Protein AF-A0A660UJI2-F1 (afdb_monomer_lite)

Structure (mmCIF, N/CA/C/O backbone):
data_AF-A0A660UJI2-F1
#
_entry.id   AF-A0A660UJI2-F1
#
loop_
_atom_site.group_PDB
_atom_site.id
_atom_site.type_symbol
_atom_site.label_atom_id
_atom_site.label_alt_id
_atom_site.label_comp_id
_atom_site.label_asym_id
_atom_site.label_entity_id
_atom_site.label_seq_id
_atom_site.pdbx_PDB_ins_code
_atom_site.Cartn_x
_atom_site.Cartn_y
_atom_site.Cartn_z
_atom_site.occupancy
_atom_site.B_iso_or_equiv
_atom_site.auth_seq_id
_atom_site.auth_comp_id
_atom_site.auth_asym_id
_atom_site.auth_atom_id
_atom_site.pdbx_PDB_model_num
ATOM 1 N N . MET A 1 1 ? -35.816 56.445 44.804 1.00 51.53 1 MET A N 1
ATOM 2 C CA . MET A 1 1 ? -34.377 56.312 44.461 1.00 51.53 1 MET A CA 1
ATOM 3 C C . MET A 1 1 ? -33.981 54.872 44.057 1.00 51.53 1 MET A C 1
ATOM 5 O O . MET A 1 1 ? -33.027 54.339 44.598 1.00 51.53 1 MET A O 1
ATOM 9 N N . ARG A 1 2 ? -34.670 54.213 43.103 1.00 53.25 2 ARG A N 1
ATOM 10 C CA . ARG A 1 2 ? -34.374 52.806 42.711 1.00 53.25 2 ARG A CA 1
ATOM 11 C C . ARG A 1 2 ? -33.824 52.617 41.282 1.00 53.25 2 ARG A C 1
ATOM 13 O O . ARG A 1 2 ? -33.343 51.540 40.964 1.00 53.25 2 ARG A O 1
ATOM 20 N N . GLY A 1 3 ? -33.821 53.658 40.443 1.00 48.16 3 GLY A N 1
ATOM 21 C CA . GLY A 1 3 ? -33.392 53.558 39.035 1.00 48.16 3 GLY A CA 1
ATOM 22 C C . GLY A 1 3 ? -31.880 53.646 38.780 1.00 48.16 3 GLY A C 1
ATOM 23 O O . GLY A 1 3 ? -31.415 53.184 37.746 1.00 48.16 3 GLY A O 1
ATOM 24 N N . LYS A 1 4 ? -31.089 54.203 39.710 1.00 50.59 4 LYS A N 1
ATOM 25 C CA . LYS A 1 4 ? -29.640 54.411 39.503 1.00 50.59 4 LYS A CA 1
ATOM 26 C C . LYS A 1 4 ? -28.795 53.154 39.757 1.00 50.59 4 LYS A C 1
ATOM 28 O O . LYS A 1 4 ? -27.754 52.991 39.133 1.00 50.59 4 LYS A O 1
ATOM 33 N N . ALA A 1 5 ? -29.257 52.249 40.622 1.00 55.50 5 ALA A N 1
ATOM 34 C CA . ALA A 1 5 ? -28.531 51.019 40.947 1.00 55.50 5 ALA A CA 1
ATOM 35 C C . ALA A 1 5 ? -28.602 49.972 39.818 1.00 55.50 5 ALA A C 1
ATOM 37 O O . ALA A 1 5 ? -27.611 49.305 39.542 1.00 55.50 5 ALA A O 1
ATOM 38 N N . LEU A 1 6 ? -29.737 49.870 39.113 1.00 54.97 6 LEU A N 1
ATOM 39 C CA . LEU A 1 6 ? -29.912 48.906 38.018 1.00 54.97 6 LEU A CA 1
ATOM 40 C C . LEU A 1 6 ? -29.040 49.226 36.794 1.00 54.97 6 LEU A C 1
ATOM 42 O O . LEU A 1 6 ? -28.469 48.317 36.198 1.00 54.97 6 LEU A O 1
ATOM 46 N N . PHE A 1 7 ? -28.879 50.510 36.454 1.00 55.75 7 PHE A N 1
ATOM 47 C CA . PHE A 1 7 ? -28.013 50.932 35.347 1.00 55.75 7 PHE A CA 1
ATOM 48 C C . PHE A 1 7 ? -26.529 50.637 35.606 1.00 55.75 7 PHE A C 1
ATOM 50 O O . PHE A 1 7 ? -25.817 50.264 34.677 1.00 55.75 7 PHE A O 1
ATOM 57 N N . GLY A 1 8 ? -26.073 50.752 36.858 1.00 56.09 8 GLY A N 1
ATOM 58 C CA . GLY A 1 8 ? -24.689 50.444 37.232 1.00 56.09 8 GLY A CA 1
ATOM 59 C C . GLY A 1 8 ? -24.350 48.953 37.148 1.00 56.09 8 GLY A C 1
ATOM 60 O O . GLY A 1 8 ? -23.251 48.596 36.741 1.00 56.09 8 GLY A O 1
ATOM 61 N N . VAL A 1 9 ? -25.297 48.069 37.474 1.00 60.91 9 VAL A N 1
ATOM 62 C CA . VAL A 1 9 ? -25.087 46.612 37.377 1.00 60.91 9 VAL A CA 1
ATOM 63 C C . VAL A 1 9 ? -25.132 46.144 35.919 1.00 60.91 9 VAL A C 1
ATOM 65 O O . VAL A 1 9 ? -24.329 45.302 35.516 1.00 60.91 9 VAL A O 1
ATOM 68 N N . LEU A 1 10 ? -26.021 46.723 35.104 1.00 59.84 10 LEU A N 1
ATOM 69 C CA . LEU A 1 10 ? -26.128 46.377 33.685 1.00 59.84 10 LEU A CA 1
ATOM 70 C C . LEU A 1 10 ? -24.883 46.805 32.889 1.00 59.84 10 LEU A C 1
ATOM 72 O O . LEU A 1 10 ? -24.423 46.059 32.025 1.00 59.84 10 LEU A O 1
ATOM 76 N N . SER A 1 11 ? -24.311 47.975 33.198 1.00 61.34 11 SER A N 1
ATOM 77 C CA . SER A 1 11 ? -23.072 48.434 32.560 1.00 61.34 11 SER A CA 1
ATOM 78 C C . SER A 1 11 ? -21.870 47.575 32.965 1.00 61.34 11 SER A C 1
ATOM 80 O O . SER A 1 11 ? -21.054 47.236 32.109 1.00 61.34 11 SER A O 1
ATOM 82 N N . LEU A 1 12 ? -21.799 47.137 34.227 1.00 65.62 12 LEU A N 1
ATOM 83 C CA . LEU A 1 12 ? -20.732 46.255 34.708 1.00 65.62 12 LEU A CA 1
ATOM 84 C C . LEU A 1 12 ? -20.758 44.883 34.011 1.00 65.62 12 LEU A C 1
ATOM 86 O O . LEU A 1 12 ? -19.712 44.366 33.622 1.00 65.62 12 LEU A O 1
ATOM 90 N N . LEU A 1 13 ? -21.951 44.315 33.803 1.00 66.00 13 LEU A N 1
ATOM 91 C CA . LEU A 1 13 ? -22.127 43.041 33.095 1.00 66.00 13 LEU A CA 1
ATOM 92 C C . LEU A 1 13 ? -21.765 43.142 31.606 1.00 66.00 13 LEU A C 1
ATOM 94 O O . LEU A 1 13 ? -21.147 42.227 31.059 1.00 66.00 13 LEU A O 1
ATOM 98 N N . LEU A 1 14 ? -22.088 44.264 30.957 1.00 64.69 14 LEU A N 1
ATOM 99 C CA . LEU A 1 14 ? -21.700 44.530 29.567 1.00 64.69 14 LEU A CA 1
ATOM 100 C C . LEU A 1 14 ? -20.178 44.639 29.409 1.00 64.69 14 LEU A C 1
ATOM 102 O O . LEU A 1 14 ? -19.608 44.035 28.499 1.00 64.69 14 LEU A O 1
ATOM 106 N N . VAL A 1 15 ? -19.510 45.345 30.324 1.00 66.56 15 VAL A N 1
ATOM 107 C CA . VAL A 1 15 ? -18.044 45.473 30.326 1.00 66.56 15 VAL A CA 1
ATOM 108 C C . VAL A 1 15 ? -17.371 44.124 30.600 1.00 66.56 15 VAL A C 1
ATOM 110 O O . VAL A 1 15 ? -16.416 43.766 29.910 1.00 66.56 15 VAL A O 1
ATOM 113 N N . ALA A 1 16 ? -17.898 43.328 31.536 1.00 63.53 16 ALA A N 1
ATOM 114 C CA . ALA A 1 16 ? -17.393 41.982 31.805 1.00 63.53 16 ALA A CA 1
ATOM 115 C C . ALA A 1 16 ? -17.553 41.044 30.591 1.00 63.53 16 ALA A C 1
ATOM 117 O O . ALA A 1 16 ? -16.636 40.286 30.264 1.00 63.53 16 ALA A O 1
ATOM 118 N N . SER A 1 17 ? -18.677 41.123 29.872 1.00 63.53 17 SER A N 1
ATOM 119 C CA . SER A 1 17 ? -18.909 40.342 28.649 1.00 63.53 17 SER A CA 1
ATOM 120 C C . SER A 1 17 ? -17.933 40.716 27.524 1.00 63.53 17 SER A C 1
ATOM 122 O O . SER A 1 17 ? -17.335 39.834 26.903 1.00 63.53 17 SER A O 1
ATOM 124 N N . LEU A 1 18 ? -17.687 42.016 27.325 1.00 62.62 18 LEU A N 1
ATOM 125 C CA . LEU A 1 18 ? -16.708 42.526 26.358 1.00 62.62 18 LEU A CA 1
ATOM 126 C C . LEU A 1 18 ? -15.274 42.089 26.692 1.00 62.62 18 LEU A C 1
ATOM 128 O O . LEU A 1 18 ? -14.550 41.638 25.804 1.00 62.62 18 LEU A O 1
ATOM 132 N N . LEU A 1 19 ? -14.881 42.141 27.968 1.00 60.88 19 LEU A N 1
ATOM 133 C CA . LEU A 1 19 ? -13.577 41.646 28.425 1.00 60.88 19 LEU A CA 1
ATOM 134 C C . LEU A 1 19 ? -13.423 40.140 28.184 1.00 60.88 19 LEU A C 1
ATOM 136 O O . LEU A 1 19 ? -12.382 39.698 27.703 1.00 60.88 19 LEU A O 1
ATOM 140 N N . THR A 1 20 ? -14.471 39.353 28.433 1.00 59.97 20 THR A N 1
ATOM 141 C CA . THR A 1 20 ? -14.452 37.898 28.205 1.00 59.97 20 THR A CA 1
ATOM 142 C C . THR A 1 20 ? -14.320 37.563 26.713 1.00 59.97 20 THR A C 1
ATOM 144 O O . THR A 1 20 ? -13.582 36.650 26.335 1.00 59.97 20 THR A O 1
ATOM 147 N N . LEU A 1 21 ? -14.982 38.333 25.842 1.00 59.09 21 LEU A N 1
ATOM 148 C CA . LEU A 1 21 ? -14.844 38.220 24.387 1.00 59.09 21 LEU A CA 1
ATOM 149 C C . LEU A 1 21 ? -13.438 38.607 23.905 1.00 59.09 21 LEU A C 1
ATOM 151 O O . LEU A 1 21 ? -12.870 37.889 23.081 1.00 59.09 21 LEU A O 1
ATOM 155 N N . MET A 1 22 ? -12.844 39.679 24.440 1.00 58.88 22 MET A N 1
ATOM 156 C CA . MET A 1 22 ? -11.480 40.086 24.075 1.00 58.88 22 MET A CA 1
ATOM 157 C C . MET A 1 22 ? -10.417 39.098 24.564 1.00 58.88 22 MET A C 1
ATOM 159 O O . MET A 1 22 ? -9.488 38.798 23.815 1.00 58.88 22 MET A O 1
ATOM 163 N N . VAL A 1 23 ? -10.565 38.531 25.766 1.00 58.94 23 VAL A N 1
ATOM 164 C CA . VAL A 1 23 ? -9.655 37.490 26.274 1.00 58.94 23 VAL A CA 1
ATOM 165 C C . VAL A 1 23 ? -9.761 36.223 25.421 1.00 58.94 23 VAL A C 1
ATOM 167 O O . VAL A 1 23 ? -8.739 35.682 25.006 1.00 58.94 23 VAL A O 1
ATOM 170 N N . ASN A 1 24 ? -10.971 35.789 25.052 1.00 57.34 24 ASN A N 1
ATOM 171 C CA . ASN A 1 24 ? -11.144 34.652 24.142 1.00 57.34 24 ASN A CA 1
ATOM 172 C C . ASN A 1 24 ? -10.583 34.915 22.734 1.00 57.34 24 ASN A C 1
ATOM 174 O O . ASN A 1 24 ? -10.048 33.993 22.113 1.00 57.34 24 ASN A O 1
ATOM 178 N N . ALA A 1 25 ? -10.670 36.148 22.227 1.00 57.78 25 ALA A N 1
ATOM 179 C CA . ALA A 1 25 ? -10.063 36.530 20.953 1.00 57.78 25 ALA A CA 1
ATOM 180 C C . ALA A 1 25 ? -8.526 36.509 21.026 1.00 57.78 25 ALA A C 1
ATOM 182 O O . ALA A 1 25 ? -7.886 35.896 20.171 1.00 57.78 25 ALA A O 1
ATOM 183 N N . GLN A 1 26 ? -7.932 37.071 22.084 1.00 55.19 26 GLN A N 1
ATOM 184 C CA . GLN A 1 26 ? -6.478 37.072 22.278 1.00 55.19 26 GLN A CA 1
ATOM 185 C C . GLN A 1 26 ? -5.908 35.670 22.532 1.00 55.19 26 GLN A C 1
ATOM 187 O O . GLN A 1 26 ? -4.832 35.345 22.031 1.00 55.19 26 GLN A O 1
ATOM 192 N N . VAL A 1 27 ? -6.624 34.803 23.257 1.00 53.22 27 VAL A N 1
ATOM 193 C CA . VAL A 1 27 ? -6.220 33.399 23.455 1.00 53.22 27 VAL A CA 1
ATOM 194 C C . VAL A 1 27 ? -6.322 32.612 22.142 1.00 53.22 27 VAL A C 1
ATOM 196 O O . VAL A 1 27 ? -5.422 31.835 21.826 1.00 53.22 27 VAL A O 1
ATOM 199 N N . ARG A 1 28 ? -7.351 32.851 21.316 1.00 51.38 28 ARG A N 1
ATOM 200 C CA . ARG A 1 28 ? -7.453 32.242 19.974 1.00 51.38 28 ARG A CA 1
ATOM 201 C C . ARG A 1 28 ? -6.373 32.721 19.004 1.00 51.38 28 ARG A C 1
ATOM 203 O O . ARG A 1 28 ? -5.967 31.944 18.142 1.00 51.38 28 ARG A O 1
ATOM 210 N N . GLU A 1 29 ? -5.899 33.958 19.126 1.00 49.25 29 GLU A N 1
ATOM 211 C CA . GLU A 1 29 ? -4.765 34.447 18.332 1.00 49.25 29 GLU A CA 1
ATOM 212 C C . GLU A 1 29 ? -3.423 33.888 18.816 1.00 49.25 29 GLU A C 1
ATOM 214 O O . GLU A 1 29 ? -2.591 33.512 17.990 1.00 49.25 29 GLU A O 1
ATOM 219 N N . ARG A 1 30 ? -3.227 33.753 20.135 1.00 51.84 30 ARG A N 1
ATOM 220 C CA . ARG A 1 30 ? -1.987 33.215 20.725 1.00 51.84 30 ARG A CA 1
ATOM 221 C C . ARG A 1 30 ? -1.838 31.697 20.603 1.00 51.84 30 ARG A C 1
ATOM 223 O O . ARG A 1 30 ? -0.719 31.202 20.662 1.00 51.84 30 ARG A O 1
ATOM 230 N N . VAL A 1 31 ? -2.929 30.960 20.386 1.00 51.31 31 VAL A N 1
ATOM 231 C CA . VAL A 1 31 ? -2.923 29.499 20.175 1.00 51.31 31 VAL A CA 1
ATOM 232 C C . VAL A 1 31 ? -3.208 29.162 18.706 1.00 51.31 31 VAL A C 1
ATOM 234 O O . VAL A 1 31 ? -3.906 28.204 18.377 1.00 51.31 31 VAL A O 1
ATOM 237 N N . ARG A 1 32 ? -2.663 29.941 17.766 1.00 49.50 32 ARG A N 1
ATOM 238 C CA . ARG A 1 32 ? -2.443 29.410 16.417 1.00 49.50 32 ARG A CA 1
ATOM 239 C C . ARG A 1 32 ? -1.183 28.547 16.478 1.00 49.50 32 ARG A C 1
ATOM 241 O O . ARG A 1 32 ? -0.119 29.091 16.769 1.00 49.50 32 ARG A O 1
ATOM 248 N N . PRO A 1 33 ? -1.263 27.222 16.241 1.00 53.09 33 PRO A N 1
ATOM 249 C CA . PRO A 1 33 ? -0.056 26.414 16.155 1.00 53.09 33 PRO A CA 1
ATOM 250 C C . PRO A 1 33 ? 0.854 27.026 15.081 1.00 53.09 33 PRO A C 1
ATOM 252 O O . PRO A 1 33 ? 0.338 27.441 14.034 1.00 53.09 33 PRO A O 1
ATOM 255 N N . PRO A 1 34 ? 2.171 27.126 15.329 1.00 52.41 34 PRO A N 1
ATOM 256 C CA . PRO A 1 34 ? 3.089 27.766 14.401 1.00 52.41 34 PRO A CA 1
ATOM 257 C C . PRO A 1 34 ? 2.953 27.110 13.025 1.00 52.41 34 PRO A C 1
ATOM 259 O O . PRO A 1 34 ? 3.125 25.898 12.873 1.00 52.41 34 PRO A O 1
ATOM 262 N N . GLN A 1 35 ? 2.592 27.910 12.020 1.00 51.00 35 GLN A N 1
ATOM 263 C CA . GLN A 1 35 ? 2.684 27.472 10.635 1.00 51.00 35 GLN A CA 1
ATOM 264 C C . GLN A 1 35 ? 4.177 27.341 10.312 1.00 51.00 35 GLN A C 1
ATOM 266 O O . GLN A 1 35 ? 4.919 28.298 10.539 1.00 51.00 35 GLN A O 1
ATOM 271 N N . PRO A 1 36 ? 4.651 26.175 9.838 1.00 49.66 36 PRO A N 1
ATOM 272 C CA . PRO A 1 36 ? 6.050 26.030 9.472 1.00 49.66 36 PRO A CA 1
ATOM 273 C C . PRO A 1 36 ? 6.398 27.022 8.349 1.00 49.66 36 PRO A C 1
ATOM 275 O O . PRO A 1 36 ? 5.546 27.286 7.491 1.00 49.66 36 PRO A O 1
ATOM 278 N N . PRO A 1 37 ? 7.622 27.576 8.348 1.00 48.47 37 PRO A N 1
ATOM 279 C CA . PRO A 1 37 ? 8.033 28.587 7.385 1.00 48.47 37 PRO A CA 1
ATOM 280 C C . PRO A 1 37 ? 7.874 28.084 5.938 1.00 48.47 37 PRO A C 1
ATOM 282 O O . PRO A 1 37 ? 8.117 26.900 5.659 1.00 48.47 37 PRO A O 1
ATOM 285 N N . PRO A 1 38 ? 7.464 28.957 4.998 1.00 43.03 38 PRO A N 1
ATOM 286 C CA . PRO A 1 38 ? 7.299 28.588 3.598 1.00 43.03 38 PRO A CA 1
ATOM 287 C C . PRO A 1 38 ? 8.645 28.113 3.034 1.00 43.03 38 PRO A C 1
ATOM 289 O O . PRO A 1 38 ? 9.597 28.877 2.952 1.00 43.03 38 PRO A O 1
ATOM 292 N N . GLY A 1 39 ? 8.731 26.826 2.687 1.00 52.41 39 GLY A N 1
ATOM 293 C CA . GLY A 1 39 ? 9.948 26.195 2.156 1.00 52.41 39 GLY A CA 1
ATOM 294 C C . GLY A 1 39 ? 10.447 24.992 2.962 1.00 52.41 39 GLY A C 1
ATOM 295 O O . GLY A 1 39 ? 10.986 24.063 2.369 1.00 52.41 39 GLY A O 1
ATOM 296 N N . GLN A 1 40 ? 10.162 24.909 4.267 1.00 50.81 40 GLN A N 1
ATOM 297 C CA . GLN A 1 40 ? 10.357 23.686 5.065 1.00 50.81 40 GLN A CA 1
ATOM 298 C C . GLN A 1 40 ? 9.065 22.868 5.077 1.00 50.81 40 GLN A C 1
ATOM 300 O O . GLN A 1 40 ? 8.377 22.684 6.082 1.00 50.81 40 GLN A O 1
ATOM 305 N N . GLY A 1 41 ? 8.680 22.401 3.894 1.00 53.56 41 GLY A N 1
ATOM 306 C CA . GLY A 1 41 ? 7.570 21.476 3.781 1.00 53.56 41 GLY A CA 1
ATOM 307 C C . GLY A 1 41 ? 7.987 20.121 4.332 1.00 53.56 41 GLY A C 1
ATOM 308 O O . GLY A 1 41 ? 8.759 19.431 3.677 1.00 53.56 41 GLY A O 1
ATOM 309 N N . VAL A 1 42 ? 7.423 19.706 5.471 1.00 55.41 42 VAL A N 1
ATOM 310 C CA . VAL A 1 42 ? 7.415 18.296 5.906 1.00 55.41 42 VAL A CA 1
ATOM 311 C C . VAL A 1 42 ? 7.174 17.412 4.666 1.00 55.41 42 VAL A C 1
ATOM 313 O O . VAL A 1 42 ? 6.280 17.752 3.872 1.00 55.41 42 VAL A O 1
ATOM 316 N N . PRO A 1 43 ? 7.947 16.338 4.424 1.00 61.53 43 PRO A N 1
ATOM 317 C CA . PRO A 1 43 ? 7.761 15.485 3.256 1.00 61.53 43 PRO A CA 1
ATOM 318 C C . PRO A 1 43 ? 6.273 15.145 3.064 1.00 61.53 43 PRO A C 1
ATOM 320 O O . PRO A 1 43 ? 5.578 14.902 4.057 1.00 61.53 43 PRO A O 1
ATOM 323 N N . PRO A 1 44 ? 5.730 15.165 1.831 1.00 67.62 44 PRO A N 1
ATOM 324 C CA . PRO A 1 44 ? 4.299 14.938 1.596 1.00 67.62 44 PRO A CA 1
ATOM 325 C C . PRO A 1 44 ? 3.758 13.673 2.279 1.00 67.62 44 PRO A C 1
ATOM 327 O O . PRO A 1 44 ? 2.615 13.645 2.727 1.00 67.62 44 PRO A O 1
ATOM 330 N N . GLU A 1 45 ? 4.607 12.657 2.415 1.00 65.88 45 GLU A N 1
ATOM 331 C CA . GLU A 1 45 ? 4.294 11.391 3.074 1.00 65.88 45 GLU A CA 1
ATOM 332 C C . GLU A 1 45 ? 4.214 11.502 4.601 1.00 65.88 45 GLU A C 1
ATOM 334 O O . GLU A 1 45 ? 3.319 10.922 5.204 1.00 65.88 45 GLU A O 1
ATOM 339 N N . GLU A 1 46 ? 5.076 12.289 5.243 1.00 69.12 46 GLU A N 1
ATOM 340 C CA . GLU A 1 46 ? 4.997 12.542 6.687 1.00 69.12 46 GLU A CA 1
ATOM 341 C C . GLU A 1 46 ? 3.789 13.414 7.046 1.00 69.12 46 GLU A C 1
ATOM 343 O O . GLU A 1 46 ? 3.124 13.174 8.055 1.00 69.12 46 GLU A O 1
ATOM 348 N N . ARG A 1 47 ? 3.444 14.391 6.192 1.00 68.69 47 ARG A N 1
ATOM 349 C CA . ARG A 1 47 ? 2.190 15.152 6.338 1.00 68.69 47 ARG A CA 1
ATOM 350 C C . ARG A 1 47 ? 0.980 14.241 6.238 1.00 68.69 47 ARG A C 1
ATOM 352 O O . ARG A 1 47 ? 0.050 14.383 7.029 1.00 68.69 47 ARG A O 1
ATOM 359 N N . PHE A 1 48 ? 1.010 13.318 5.280 1.00 73.19 48 PHE A N 1
ATOM 360 C CA . PHE A 1 48 ? -0.030 12.317 5.134 1.00 73.19 48 PHE A CA 1
ATOM 361 C C . PHE A 1 48 ? -0.135 11.445 6.391 1.00 73.19 48 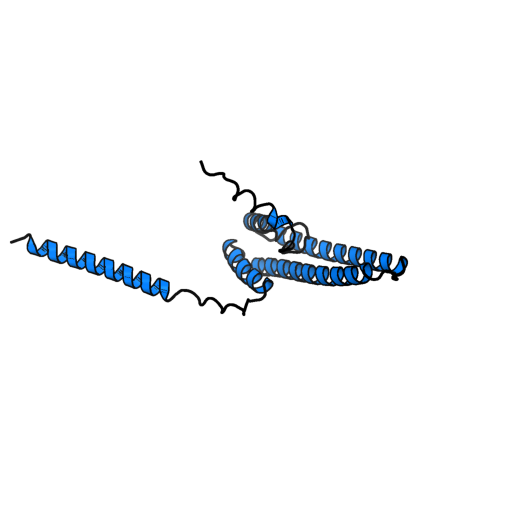PHE A C 1
ATOM 363 O O . PHE A 1 48 ? -1.220 11.375 6.957 1.00 73.19 48 PHE A O 1
ATOM 370 N N . LYS A 1 49 ? 0.971 10.861 6.876 1.00 72.81 49 LYS A N 1
ATOM 371 C CA . LYS A 1 49 ? 0.970 10.001 8.073 1.00 72.81 49 LYS A CA 1
ATOM 372 C C . LYS A 1 49 ? 0.390 10.710 9.294 1.00 72.81 49 LYS A C 1
ATOM 374 O O . LYS A 1 49 ? -0.549 10.201 9.888 1.00 72.81 49 LYS A O 1
ATOM 379 N N . ARG A 1 50 ? 0.838 11.935 9.591 1.00 73.88 50 ARG A N 1
ATOM 380 C CA . ARG A 1 50 ? 0.311 12.718 10.726 1.00 73.88 50 ARG A CA 1
ATOM 381 C C . ARG A 1 50 ? -1.176 13.047 10.584 1.00 73.88 50 ARG A C 1
ATOM 383 O O . ARG A 1 50 ? -1.901 13.083 11.573 1.00 73.88 50 ARG A O 1
ATOM 390 N N . ALA A 1 51 ? -1.641 13.355 9.373 1.00 73.81 51 ALA A N 1
ATOM 391 C CA . ALA A 1 51 ? -3.061 13.611 9.127 1.00 73.81 51 ALA A CA 1
ATOM 392 C C . ALA A 1 51 ? -3.895 12.327 9.235 1.00 73.81 51 ALA A C 1
ATOM 394 O O . ALA A 1 51 ? -5.027 12.364 9.714 1.00 73.81 51 ALA A O 1
ATOM 395 N N . PHE A 1 52 ? -3.320 11.208 8.804 1.00 81.00 52 PHE A N 1
ATOM 396 C CA . PHE A 1 52 ? -3.935 9.896 8.829 1.00 81.00 52 PHE A CA 1
ATOM 397 C C . PHE A 1 52 ? -4.046 9.338 10.250 1.00 81.00 52 PHE A C 1
ATOM 399 O O . PHE A 1 52 ? -5.126 8.907 10.631 1.00 81.00 52 PHE A O 1
ATOM 406 N N . GLU A 1 53 ? -3.003 9.455 11.071 1.00 80.19 53 GLU A N 1
ATOM 407 C CA . GLU A 1 53 ? -3.026 9.092 12.497 1.00 80.19 53 GLU A CA 1
ATOM 408 C C . GLU A 1 53 ? -4.175 9.794 13.236 1.00 80.19 53 GLU A C 1
ATOM 410 O O . GLU A 1 53 ? -4.998 9.144 13.874 1.00 80.19 53 GLU A O 1
ATOM 415 N N . ARG A 1 54 ? -4.346 11.106 13.027 1.00 77.12 54 ARG A N 1
ATOM 416 C CA . ARG A 1 54 ? -5.486 11.853 13.598 1.00 77.12 54 ARG A CA 1
ATOM 417 C C . ARG A 1 54 ? -6.846 11.377 13.086 1.00 77.12 54 ARG A C 1
ATOM 419 O O . ARG A 1 54 ? -7.862 11.583 13.749 1.00 77.12 54 ARG A O 1
ATOM 426 N N . ALA A 1 55 ? -6.903 10.831 11.872 1.00 78.69 55 ALA A N 1
ATOM 427 C CA . ALA A 1 55 ? -8.125 10.249 11.335 1.00 78.69 55 ALA A CA 1
ATOM 428 C C . ALA A 1 55 ? -8.418 8.891 11.991 1.00 78.69 55 ALA A C 1
ATOM 430 O O . ALA A 1 55 ? -9.581 8.624 12.289 1.00 78.69 55 ALA A O 1
ATOM 431 N N . LEU A 1 56 ? -7.385 8.087 12.283 1.00 83.00 56 LEU A N 1
ATOM 432 C CA . LEU A 1 56 ? -7.513 6.813 13.000 1.00 83.00 56 LEU A CA 1
ATOM 433 C C . LEU A 1 56 ? -8.063 6.991 14.416 1.00 83.00 56 LEU A C 1
ATOM 435 O O . LEU A 1 56 ? -8.880 6.181 14.849 1.00 83.00 56 LEU A O 1
ATOM 439 N N . ASP A 1 57 ? -7.707 8.074 15.108 1.00 83.56 57 ASP A N 1
ATOM 440 C CA . ASP A 1 57 ? -8.239 8.365 16.449 1.00 83.56 57 ASP A CA 1
ATOM 441 C C . ASP A 1 57 ? -9.770 8.512 16.473 1.00 83.56 57 ASP A C 1
ATOM 443 O O . ASP A 1 57 ? -10.415 8.290 17.497 1.00 83.56 57 ASP A O 1
ATOM 447 N N . ARG A 1 58 ? -10.388 8.824 15.327 1.00 84.12 58 ARG A N 1
ATOM 448 C CA . ARG A 1 58 ? -11.850 8.924 15.189 1.00 84.12 58 ARG A CA 1
ATOM 449 C C . ARG A 1 58 ? -12.530 7.575 14.956 1.00 84.12 58 ARG A C 1
ATOM 451 O O . ARG A 1 58 ? -13.753 7.497 15.061 1.00 84.12 58 ARG A O 1
ATOM 458 N N . LEU A 1 59 ? -11.765 6.530 14.637 1.00 85.06 59 LEU A N 1
ATOM 459 C CA . LEU A 1 59 ? -12.272 5.203 14.273 1.00 85.06 59 LEU A CA 1
ATOM 460 C C . LEU A 1 59 ? -12.501 4.285 15.486 1.00 85.06 59 LEU A C 1
ATOM 462 O O . LEU A 1 59 ? -12.951 3.158 15.302 1.00 85.06 59 LEU A O 1
ATOM 466 N N . LYS A 1 60 ? -12.227 4.765 16.713 1.00 87.31 60 LYS A N 1
ATOM 467 C CA . LYS A 1 60 ? -12.359 4.000 17.972 1.00 87.31 60 LYS A CA 1
ATOM 468 C C . LYS A 1 60 ? -11.646 2.637 17.927 1.00 87.31 60 LYS A C 1
ATOM 470 O O . LYS A 1 60 ? -12.169 1.641 18.414 1.00 87.31 60 LYS A O 1
ATOM 475 N N . LEU A 1 61 ? -10.471 2.605 17.306 1.00 90.00 61 LEU A N 1
ATOM 476 C CA . LEU A 1 61 ? -9.631 1.413 17.212 1.00 90.00 61 LEU A CA 1
ATOM 477 C C . LEU A 1 61 ? -8.827 1.206 18.496 1.00 90.00 61 LEU A C 1
ATOM 479 O O . LEU A 1 61 ? -8.443 2.184 19.143 1.00 90.00 61 LEU A O 1
ATOM 483 N N . THR A 1 62 ? -8.529 -0.053 18.822 1.00 93.56 62 THR A N 1
ATOM 484 C CA . THR A 1 62 ? -7.505 -0.380 19.824 1.00 93.56 62 THR A CA 1
ATOM 485 C C . THR A 1 62 ? -6.122 0.036 19.321 1.00 93.56 62 THR A C 1
ATOM 487 O O . THR A 1 62 ? -5.915 0.213 18.118 1.00 93.56 62 THR A O 1
ATOM 490 N N . GLU A 1 63 ? -5.151 0.181 20.221 1.00 91.19 63 GLU A N 1
ATOM 491 C CA . GLU A 1 63 ? -3.780 0.532 19.823 1.00 91.19 63 GLU A CA 1
ATOM 492 C C . GLU A 1 63 ? -3.157 -0.530 18.902 1.00 91.19 63 GLU A C 1
ATOM 494 O O . GLU A 1 63 ? -2.523 -0.183 17.904 1.00 91.19 63 GLU A O 1
ATOM 499 N N . ASP A 1 64 ? -3.444 -1.813 19.136 1.00 92.38 64 ASP A N 1
ATOM 500 C CA . ASP A 1 64 ? -3.003 -2.903 18.257 1.00 92.38 64 ASP A CA 1
ATOM 501 C C . ASP A 1 64 ? -3.622 -2.800 16.856 1.00 92.38 64 ASP A C 1
ATOM 503 O O . ASP A 1 64 ? -2.930 -2.947 15.847 1.00 92.38 64 ASP A O 1
ATOM 507 N N . GLN A 1 65 ? -4.914 -2.468 16.770 1.00 92.69 65 GLN A N 1
ATOM 508 C CA . GLN A 1 65 ? -5.593 -2.244 15.492 1.00 92.69 65 GLN A CA 1
ATOM 509 C C . GLN A 1 65 ? -5.027 -1.022 14.762 1.00 92.69 65 GLN A C 1
ATOM 511 O O . GLN A 1 65 ? -4.789 -1.088 13.556 1.00 92.69 65 GLN A O 1
ATOM 516 N N . LYS A 1 66 ? -4.766 0.087 15.468 1.00 92.94 66 LYS A N 1
ATOM 517 C CA . LYS A 1 66 ? -4.120 1.270 14.874 1.00 92.94 66 LYS A CA 1
ATOM 518 C C . LYS A 1 66 ? -2.741 0.921 14.328 1.00 92.94 66 LYS A C 1
ATOM 520 O O . LYS A 1 66 ? -2.421 1.311 13.204 1.00 92.94 66 LYS A O 1
ATOM 525 N N . LYS A 1 67 ? -1.947 0.163 15.087 1.00 92.50 67 LYS A N 1
ATOM 526 C CA . LYS A 1 67 ? -0.622 -0.293 14.665 1.00 92.50 67 LYS A CA 1
ATOM 527 C C . LYS A 1 67 ? -0.709 -1.144 13.398 1.00 92.50 67 LYS A C 1
ATOM 529 O O . LYS A 1 67 ? -0.003 -0.849 12.438 1.00 92.50 67 LYS A O 1
ATOM 534 N N . ALA A 1 68 ? -1.629 -2.104 13.345 1.00 93.19 68 ALA A N 1
ATOM 535 C CA . ALA A 1 68 ? -1.830 -2.948 12.170 1.00 93.19 68 ALA A CA 1
ATOM 536 C C . ALA A 1 68 ? -2.273 -2.142 10.928 1.00 93.19 68 ALA A C 1
ATOM 538 O O . ALA A 1 68 ? -1.760 -2.348 9.826 1.00 93.19 68 ALA A O 1
ATOM 539 N N . VAL A 1 69 ? -3.158 -1.149 11.099 1.00 92.56 69 VAL A N 1
ATOM 540 C CA . VAL A 1 69 ? -3.532 -0.221 10.014 1.00 92.56 69 VAL A CA 1
ATOM 541 C C . VAL A 1 69 ? -2.320 0.589 9.537 1.00 92.56 69 VAL A C 1
ATOM 543 O O . VAL A 1 69 ? -2.119 0.758 8.333 1.00 92.56 69 VAL A O 1
ATOM 546 N N . MET A 1 70 ? -1.486 1.079 10.456 1.00 91.38 70 MET A N 1
ATOM 547 C CA . MET A 1 70 ? -0.278 1.833 10.112 1.00 91.38 70 MET A CA 1
ATOM 548 C C . MET A 1 70 ? 0.778 0.970 9.417 1.00 91.38 70 MET A C 1
ATOM 550 O O . MET A 1 70 ? 1.433 1.445 8.488 1.00 91.38 70 MET A O 1
ATOM 554 N N . GLU A 1 71 ? 0.930 -0.293 9.809 1.00 93.00 71 GLU A N 1
ATOM 555 C CA . GLU A 1 71 ? 1.794 -1.262 9.129 1.00 93.00 71 GLU A CA 1
ATOM 556 C C . GLU A 1 71 ? 1.349 -1.484 7.680 1.00 93.00 71 GLU A C 1
ATOM 558 O O . GLU A 1 71 ? 2.177 -1.384 6.770 1.00 93.00 71 GLU A O 1
ATOM 563 N N . LEU A 1 72 ? 0.046 -1.672 7.440 1.00 92.62 72 LEU A N 1
ATOM 564 C CA . LEU A 1 72 ? -0.509 -1.758 6.086 1.00 92.62 72 LEU A CA 1
ATOM 565 C C . LEU A 1 72 ? -0.224 -0.486 5.276 1.00 92.62 72 LEU A C 1
ATOM 567 O O . LEU A 1 72 ? 0.238 -0.560 4.136 1.00 92.62 72 LEU A O 1
ATOM 571 N N . VAL A 1 73 ? -0.468 0.692 5.852 1.00 89.88 73 VAL A N 1
ATOM 572 C CA . VAL A 1 73 ? -0.211 1.973 5.176 1.00 89.88 73 VAL A CA 1
ATOM 573 C C . VAL A 1 73 ? 1.268 2.141 4.836 1.00 89.88 73 VAL A C 1
ATOM 575 O O . VAL A 1 73 ? 1.596 2.580 3.733 1.00 89.88 73 VAL A O 1
ATOM 578 N N . ASN A 1 74 ? 2.171 1.765 5.739 1.00 89.38 74 ASN A N 1
ATOM 579 C CA . ASN A 1 74 ? 3.608 1.808 5.488 1.00 89.38 74 ASN A CA 1
ATOM 580 C C . ASN A 1 74 ? 4.016 0.851 4.362 1.00 89.38 74 ASN A C 1
ATOM 582 O O . ASN A 1 74 ? 4.736 1.274 3.457 1.00 89.38 74 ASN A O 1
ATOM 586 N N . ALA A 1 75 ? 3.506 -0.384 4.364 1.00 91.00 75 ALA A N 1
ATOM 587 C CA . ALA A 1 75 ? 3.757 -1.349 3.295 1.00 91.00 75 ALA A CA 1
ATOM 588 C C . ALA A 1 75 ? 3.272 -0.817 1.936 1.00 91.00 75 ALA A C 1
ATOM 590 O O . ALA A 1 75 ? 4.000 -0.841 0.944 1.00 91.00 75 ALA A O 1
ATOM 591 N N . LYS A 1 76 ? 2.074 -0.227 1.899 1.00 90.06 76 LYS A N 1
ATOM 592 C CA . LYS A 1 76 ? 1.520 0.408 0.698 1.00 90.06 76 LYS A CA 1
ATOM 593 C C . LYS A 1 76 ? 2.352 1.593 0.199 1.00 90.06 76 LYS A C 1
ATOM 595 O O . LYS A 1 76 ? 2.549 1.727 -1.013 1.00 90.06 76 LYS A O 1
ATOM 600 N N . LEU A 1 77 ? 2.855 2.433 1.105 1.00 86.50 77 LEU A N 1
ATOM 601 C CA . LEU A 1 77 ? 3.742 3.551 0.771 1.00 86.50 77 LEU A CA 1
ATOM 602 C C . LEU A 1 77 ? 5.071 3.057 0.195 1.00 86.50 77 LEU A C 1
ATOM 604 O O . LEU A 1 77 ? 5.522 3.566 -0.832 1.00 86.50 77 LEU A O 1
ATOM 608 N N . GLU A 1 78 ? 5.676 2.045 0.812 1.00 88.25 78 GLU A N 1
ATOM 609 C CA . GLU A 1 78 ? 6.914 1.428 0.337 1.00 88.25 78 GLU A CA 1
ATOM 610 C C . GLU A 1 78 ? 6.728 0.799 -1.051 1.00 88.25 78 GLU A C 1
ATOM 612 O O . GLU A 1 78 ? 7.506 1.072 -1.966 1.00 88.25 78 GLU A O 1
ATOM 617 N N . ALA A 1 79 ? 5.640 0.050 -1.252 1.00 89.25 79 ALA A N 1
ATOM 618 C CA . ALA A 1 79 ? 5.267 -0.508 -2.548 1.00 89.25 79 ALA A CA 1
ATOM 619 C C . ALA A 1 79 ? 5.058 0.580 -3.613 1.00 89.25 79 ALA A C 1
ATOM 621 O O . ALA A 1 79 ? 5.414 0.394 -4.779 1.00 89.25 79 ALA A O 1
ATOM 622 N N . SER A 1 80 ? 4.496 1.731 -3.227 1.00 85.38 80 SER A N 1
ATOM 623 C CA . SER A 1 80 ? 4.333 2.897 -4.104 1.00 85.38 80 SER A CA 1
ATOM 624 C C . SER A 1 80 ? 5.682 3.510 -4.492 1.00 85.38 80 SER A C 1
ATOM 626 O O . SER A 1 80 ? 5.898 3.817 -5.666 1.00 85.38 80 SER A O 1
ATOM 628 N N . ARG A 1 81 ? 6.612 3.656 -3.537 1.00 84.88 81 ARG A N 1
ATOM 629 C CA . ARG A 1 81 ? 7.977 4.150 -3.791 1.00 84.88 81 ARG A CA 1
ATOM 630 C C . ARG A 1 81 ? 8.737 3.217 -4.735 1.00 84.88 81 ARG A C 1
ATOM 632 O O . ARG A 1 81 ? 9.168 3.669 -5.794 1.00 84.88 81 ARG A O 1
ATOM 639 N N . LYS A 1 82 ? 8.779 1.918 -4.424 1.00 88.19 82 LYS A N 1
ATOM 640 C CA . LYS A 1 82 ? 9.422 0.888 -5.258 1.00 88.19 82 LYS A CA 1
ATOM 641 C C . LYS A 1 82 ? 8.857 0.869 -6.676 1.00 88.19 82 LYS A C 1
ATOM 643 O O . LYS A 1 82 ? 9.607 0.907 -7.643 1.00 88.19 82 LYS A O 1
ATOM 648 N N . ALA A 1 83 ? 7.532 0.926 -6.826 1.00 87.31 83 ALA A N 1
ATOM 649 C CA . ALA A 1 83 ? 6.909 0.965 -8.147 1.00 87.31 83 ALA A CA 1
ATOM 650 C C . ALA A 1 83 ? 7.319 2.197 -8.970 1.00 87.31 83 ALA A C 1
ATOM 652 O O . ALA A 1 83 ? 7.455 2.104 -10.188 1.00 87.31 83 ALA A O 1
ATOM 653 N N . ARG A 1 84 ? 7.517 3.361 -8.335 1.00 86.75 84 ARG A N 1
ATOM 654 C CA . ARG A 1 84 ? 7.996 4.567 -9.032 1.00 86.75 84 ARG A CA 1
ATOM 655 C C . ARG A 1 84 ? 9.440 4.416 -9.495 1.00 86.75 84 ARG A C 1
ATOM 657 O O . ARG A 1 84 ? 9.752 4.866 -10.595 1.00 86.75 84 ARG A O 1
ATOM 664 N N . GLU A 1 85 ? 10.291 3.811 -8.675 1.00 88.62 85 GLU A N 1
ATOM 665 C CA . GLU A 1 85 ? 11.684 3.517 -9.021 1.00 88.62 85 GLU A CA 1
ATOM 666 C C . GLU A 1 85 ? 11.754 2.527 -10.187 1.00 88.62 85 GLU A C 1
ATOM 668 O O . GLU A 1 85 ? 12.376 2.824 -11.202 1.00 88.62 85 GLU A O 1
ATOM 673 N N . GLU A 1 86 ? 11.008 1.426 -10.125 1.00 88.00 86 GLU A N 1
ATOM 674 C CA . GLU A 1 86 ? 10.957 0.442 -11.211 1.00 88.00 86 GLU A CA 1
ATOM 675 C C . GLU A 1 86 ? 10.418 1.044 -12.519 1.00 88.00 86 GLU A C 1
ATOM 677 O O . GLU A 1 86 ? 10.977 0.825 -13.592 1.00 88.00 86 GLU A O 1
ATOM 682 N N . VAL A 1 87 ? 9.371 1.876 -12.450 1.00 90.25 87 VAL A N 1
ATOM 683 C CA . VAL A 1 87 ? 8.864 2.601 -13.629 1.00 90.25 87 VAL A CA 1
ATOM 684 C C . VAL A 1 87 ? 9.901 3.593 -14.164 1.00 90.25 87 VAL A C 1
ATOM 686 O O . VAL A 1 87 ? 9.947 3.831 -15.371 1.00 90.25 87 VAL A O 1
ATOM 689 N N . ARG A 1 88 ? 10.736 4.191 -13.307 1.00 89.75 88 ARG A N 1
ATOM 690 C CA . ARG A 1 88 ? 11.827 5.074 -13.743 1.00 89.75 88 ARG A CA 1
ATOM 691 C C . ARG A 1 88 ? 12.871 4.298 -14.543 1.00 89.75 88 ARG A C 1
ATOM 693 O O . ARG A 1 88 ? 13.304 4.814 -15.571 1.00 89.75 88 ARG A O 1
ATOM 700 N N . GLU A 1 89 ? 13.216 3.084 -14.124 1.00 88.75 89 GLU A N 1
ATOM 701 C CA . GLU A 1 89 ? 14.120 2.210 -14.881 1.00 88.75 89 GLU A CA 1
ATOM 702 C C . GLU A 1 89 ? 13.499 1.776 -16.214 1.00 88.75 89 GLU A C 1
ATOM 704 O O . GLU A 1 89 ? 14.122 1.938 -17.262 1.00 88.75 89 GLU A O 1
ATOM 709 N N . LEU A 1 90 ? 12.222 1.373 -16.228 1.00 90.31 90 LEU A N 1
ATOM 710 C CA . LEU A 1 90 ? 11.520 1.067 -17.482 1.00 90.31 90 LEU A CA 1
ATOM 711 C C . LEU A 1 90 ? 11.460 2.270 -18.431 1.00 90.31 90 LEU A C 1
ATOM 713 O O . LEU A 1 90 ? 11.571 2.110 -19.641 1.00 90.31 90 LEU A O 1
ATOM 717 N N . ARG A 1 91 ? 11.316 3.494 -17.907 1.00 90.88 91 ARG A N 1
ATOM 718 C CA . ARG A 1 91 ? 11.378 4.718 -18.722 1.00 90.88 91 ARG A CA 1
ATOM 719 C C . ARG A 1 91 ? 12.763 4.972 -19.307 1.00 90.88 91 ARG A C 1
ATOM 721 O O . ARG A 1 91 ? 12.834 5.606 -20.355 1.00 90.88 91 ARG A O 1
ATOM 728 N N . ARG A 1 92 ? 13.842 4.559 -18.632 1.00 89.38 92 ARG A N 1
ATOM 729 C CA . ARG A 1 92 ? 15.204 4.646 -19.180 1.00 89.38 92 ARG A CA 1
ATOM 730 C C . ARG A 1 92 ? 15.363 3.660 -20.330 1.00 89.38 92 ARG A C 1
ATOM 732 O O . ARG A 1 92 ? 15.713 4.100 -21.417 1.00 89.38 92 ARG A O 1
ATOM 739 N N . LEU A 1 93 ? 14.978 2.399 -20.123 1.00 90.06 93 LEU A N 1
ATOM 740 C CA . LEU A 1 93 ? 14.989 1.371 -21.170 1.00 90.06 93 LEU A CA 1
ATOM 741 C C . LEU A 1 93 ? 14.122 1.765 -22.372 1.00 90.06 93 LEU A C 1
ATOM 743 O O . LEU A 1 93 ? 14.563 1.673 -23.504 1.00 90.06 93 LEU A O 1
ATOM 747 N N . ALA A 1 94 ? 12.927 2.315 -22.145 1.00 89.00 94 ALA A N 1
ATOM 748 C CA . ALA A 1 94 ? 12.048 2.765 -23.229 1.00 89.00 94 ALA A CA 1
ATOM 749 C C . ALA A 1 94 ? 12.594 3.962 -24.033 1.00 89.00 94 ALA A C 1
ATOM 751 O O . ALA A 1 94 ? 12.097 4.250 -25.121 1.00 89.00 94 ALA A O 1
ATOM 752 N N . ARG A 1 95 ? 13.560 4.713 -23.488 1.00 92.44 95 ARG A N 1
ATOM 753 C CA . ARG A 1 95 ? 14.240 5.803 -24.208 1.00 92.44 95 ARG A CA 1
ATOM 754 C C . ARG A 1 95 ? 15.455 5.311 -24.982 1.00 92.44 9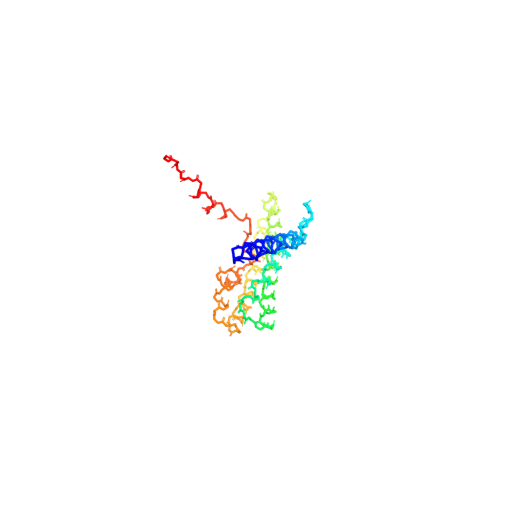5 ARG A C 1
ATOM 756 O O . ARG A 1 95 ? 15.860 5.987 -25.926 1.00 92.44 95 ARG A O 1
ATOM 763 N N . ASP A 1 96 ? 16.021 4.181 -24.579 1.00 91.19 96 ASP A N 1
ATOM 764 C CA . ASP A 1 96 ? 17.101 3.530 -25.296 1.00 91.19 96 ASP A CA 1
ATOM 765 C C . ASP A 1 96 ? 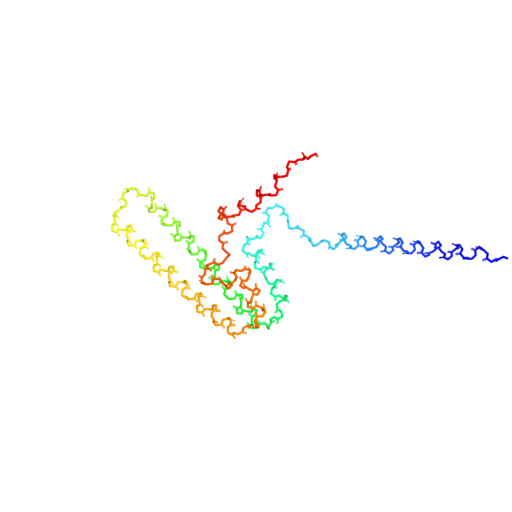16.538 2.838 -26.543 1.00 91.19 96 ASP A C 1
ATOM 767 O O . ASP A 1 96 ? 15.851 1.822 -26.473 1.00 91.19 96 ASP A O 1
ATOM 771 N N . ARG A 1 97 ? 16.804 3.428 -27.711 1.00 85.69 97 ARG A N 1
ATOM 772 C CA . ARG A 1 97 ? 16.347 2.893 -29.002 1.00 85.69 97 ARG A CA 1
ATOM 773 C C . ARG A 1 97 ? 17.176 1.703 -29.486 1.00 85.69 97 ARG A C 1
ATOM 775 O O . ARG A 1 97 ? 16.791 1.086 -30.473 1.00 85.69 97 ARG A O 1
ATOM 782 N N . SER A 1 98 ? 18.304 1.420 -28.837 1.00 90.50 98 SER A N 1
ATOM 783 C CA . SER A 1 98 ? 19.209 0.317 -29.171 1.00 90.50 98 SER A CA 1
ATOM 784 C C . SER A 1 98 ? 19.056 -0.903 -28.264 1.00 90.50 98 SER A C 1
ATOM 786 O O . SER A 1 98 ? 19.710 -1.915 -28.510 1.00 90.50 98 SER A O 1
ATOM 788 N N . ALA A 1 99 ? 18.191 -0.838 -27.248 1.00 88.25 99 ALA A N 1
ATOM 789 C CA . ALA A 1 99 ? 17.947 -1.960 -26.353 1.00 88.25 99 ALA A CA 1
ATOM 790 C C . ALA A 1 99 ? 17.398 -3.182 -27.127 1.00 88.25 99 ALA A C 1
ATOM 792 O O . ALA A 1 99 ? 16.424 -3.046 -27.877 1.00 88.25 99 ALA A O 1
ATOM 793 N N . PRO A 1 100 ? 17.983 -4.381 -26.954 1.00 93.12 100 PRO A N 1
ATOM 794 C CA . PRO A 1 100 ? 17.506 -5.590 -27.614 1.00 93.12 100 PRO A CA 1
ATOM 795 C C . PRO A 1 100 ? 16.124 -6.015 -27.091 1.00 93.12 100 PRO A C 1
ATOM 797 O O . PRO A 1 100 ? 15.824 -5.928 -25.900 1.00 93.12 100 PRO A O 1
ATOM 800 N N . GLU A 1 101 ? 15.281 -6.543 -27.984 1.00 92.38 101 GLU A N 1
ATOM 801 C CA . GLU A 1 101 ? 13.897 -6.960 -27.686 1.00 92.38 101 GLU A CA 1
ATOM 802 C C . GLU A 1 101 ? 13.807 -7.963 -26.518 1.00 92.38 101 GLU A C 1
ATOM 804 O O . GLU A 1 101 ? 12.885 -7.903 -25.703 1.00 92.38 101 GLU A O 1
ATOM 809 N N . GLU A 1 102 ? 14.775 -8.874 -26.395 1.00 92.94 102 GLU A N 1
ATOM 810 C CA . GLU A 1 102 ? 14.833 -9.841 -25.292 1.00 92.94 102 GLU A CA 1
ATOM 811 C C . GLU A 1 102 ? 15.021 -9.166 -23.929 1.00 92.94 102 GLU A C 1
ATOM 813 O O . GLU A 1 102 ? 14.373 -9.546 -22.949 1.00 92.94 102 GLU A O 1
ATOM 818 N N . GLU A 1 103 ? 15.856 -8.127 -23.866 1.00 90.88 103 GLU A N 1
ATOM 819 C CA . GLU A 1 103 ? 16.087 -7.350 -22.649 1.00 90.88 103 GLU A CA 1
ATOM 820 C C . GLU A 1 103 ? 14.831 -6.563 -22.261 1.00 90.88 103 GLU A C 1
ATOM 822 O O . GLU A 1 103 ? 14.415 -6.591 -21.099 1.00 90.88 103 GLU A O 1
ATOM 827 N N . LEU A 1 104 ? 14.156 -5.953 -23.243 1.00 91.94 104 LEU A N 1
ATOM 828 C CA . LEU A 1 104 ? 12.882 -5.261 -23.031 1.00 91.94 104 LEU A CA 1
ATOM 829 C C . LEU A 1 104 ? 11.807 -6.212 -22.481 1.00 91.94 104 LEU A C 1
ATOM 831 O O . LEU A 1 104 ? 11.128 -5.892 -21.498 1.00 91.94 104 LEU A O 1
ATOM 835 N N . ARG A 1 105 ? 11.673 -7.412 -23.064 1.00 93.81 105 ARG A N 1
ATOM 836 C CA . ARG A 1 105 ? 10.730 -8.441 -22.590 1.00 93.81 105 ARG A CA 1
ATOM 837 C C . ARG A 1 105 ? 11.052 -8.905 -21.180 1.00 93.81 105 ARG A C 1
ATOM 839 O O . ARG A 1 105 ? 10.144 -8.988 -20.349 1.00 93.81 105 ARG A O 1
ATOM 846 N N . LYS A 1 106 ? 12.327 -9.175 -20.893 1.00 94.19 106 LYS A N 1
ATOM 847 C CA . LYS A 1 106 ? 12.780 -9.604 -19.568 1.00 94.19 106 LYS A CA 1
ATOM 848 C C . LYS A 1 106 ? 12.469 -8.543 -18.512 1.00 94.19 106 LYS A C 1
ATOM 850 O O . LYS A 1 106 ? 11.841 -8.865 -17.502 1.00 94.19 106 LYS A O 1
ATOM 855 N N . ALA A 1 107 ? 12.801 -7.280 -18.777 1.00 92.06 107 ALA A N 1
ATOM 856 C CA . ALA A 1 107 ? 12.518 -6.170 -17.870 1.00 92.06 107 ALA A CA 1
ATOM 857 C C . ALA A 1 107 ? 11.011 -6.013 -17.594 1.00 92.06 107 ALA A C 1
ATOM 859 O O . ALA A 1 107 ? 10.595 -5.856 -16.442 1.00 92.06 107 ALA A O 1
ATOM 860 N N . LEU A 1 108 ? 10.167 -6.124 -18.628 1.00 93.44 108 LEU A N 1
ATOM 861 C CA . LEU A 1 108 ? 8.709 -6.068 -18.475 1.00 93.44 108 LEU A CA 1
ATOM 862 C C . LEU A 1 108 ? 8.149 -7.249 -17.671 1.00 93.44 108 LEU A C 1
ATOM 864 O O . LEU A 1 108 ? 7.262 -7.054 -16.833 1.00 93.44 108 LEU A O 1
ATOM 868 N N . MET A 1 109 ? 8.642 -8.466 -17.910 1.00 95.19 109 MET A N 1
ATOM 869 C CA . MET A 1 109 ? 8.222 -9.654 -17.164 1.00 95.19 109 MET A CA 1
ATOM 870 C C . MET A 1 109 ? 8.606 -9.561 -15.689 1.00 95.19 109 MET A C 1
ATOM 872 O O . MET A 1 109 ? 7.765 -9.818 -14.824 1.00 95.19 109 MET A O 1
ATOM 876 N N . GLU A 1 110 ? 9.842 -9.159 -15.390 1.00 93.69 110 GLU A N 1
ATOM 877 C CA . GLU A 1 110 ? 10.304 -8.987 -14.013 1.00 93.69 110 GLU A CA 1
ATOM 878 C C . GLU A 1 110 ? 9.493 -7.922 -13.277 1.00 93.69 110 GLU A C 1
ATOM 880 O O . GLU A 1 110 ? 9.018 -8.177 -12.167 1.00 93.69 110 GLU A O 1
ATOM 885 N N . PHE A 1 111 ? 9.248 -6.776 -13.917 1.00 92.06 111 PHE A N 1
ATOM 886 C CA . PHE A 1 111 ? 8.396 -5.729 -13.360 1.00 92.06 111 PHE A CA 1
ATOM 887 C C . PHE A 1 111 ? 6.996 -6.256 -13.025 1.00 92.06 111 PHE A C 1
ATOM 889 O O . PHE A 1 111 ? 6.517 -6.108 -11.901 1.00 92.06 111 PHE A O 1
ATOM 896 N N . ARG A 1 112 ? 6.336 -6.932 -13.975 1.00 91.81 112 ARG A N 1
ATOM 897 C CA . ARG A 1 112 ? 4.993 -7.497 -13.754 1.00 91.81 112 ARG A CA 1
ATOM 898 C C . ARG A 1 112 ? 4.982 -8.516 -12.617 1.00 91.81 112 ARG A C 1
ATOM 900 O O . ARG A 1 112 ? 4.075 -8.478 -11.785 1.00 91.81 112 ARG A O 1
ATOM 907 N N . LYS A 1 113 ? 5.987 -9.393 -12.554 1.00 94.25 113 LYS A N 1
ATOM 908 C CA . LYS A 1 113 ? 6.118 -10.407 -11.501 1.00 94.25 113 LYS A CA 1
ATOM 909 C C . LYS A 1 113 ? 6.241 -9.763 -10.119 1.00 94.25 113 LYS A C 1
ATOM 911 O O . LYS A 1 113 ? 5.485 -10.130 -9.220 1.00 94.25 113 LYS A O 1
ATOM 916 N N . ARG A 1 114 ? 7.125 -8.773 -9.960 1.00 90.88 114 ARG A N 1
ATOM 917 C CA . ARG A 1 114 ? 7.310 -8.046 -8.689 1.00 90.88 114 ARG A CA 1
ATOM 918 C C . ARG A 1 114 ? 6.040 -7.308 -8.273 1.00 90.88 114 ARG A C 1
ATOM 920 O O . ARG A 1 114 ? 5.611 -7.412 -7.126 1.00 90.88 114 ARG A O 1
ATOM 927 N N . ARG A 1 115 ? 5.367 -6.639 -9.218 1.00 89.94 115 ARG A N 1
ATOM 928 C CA . ARG A 1 115 ? 4.091 -5.948 -8.965 1.00 89.94 115 ARG A CA 1
ATOM 929 C C . ARG A 1 115 ? 2.988 -6.896 -8.501 1.00 89.94 115 ARG A C 1
ATOM 931 O O . ARG A 1 115 ? 2.220 -6.527 -7.615 1.00 89.94 115 ARG A O 1
ATOM 938 N N . LEU A 1 116 ? 2.904 -8.094 -9.078 1.00 91.94 116 LEU A N 1
ATOM 939 C CA . LEU A 1 116 ? 1.918 -9.097 -8.677 1.00 91.94 116 LEU A CA 1
ATOM 940 C C . LEU A 1 116 ? 2.200 -9.638 -7.269 1.00 91.94 116 LEU A C 1
ATOM 942 O O . LEU A 1 116 ? 1.275 -9.756 -6.470 1.00 91.94 116 LEU A O 1
ATOM 946 N N . GLN A 1 117 ? 3.467 -9.924 -6.959 1.00 92.31 117 GLN A N 1
ATOM 947 C CA . GLN A 1 117 ? 3.880 -10.399 -5.636 1.00 92.31 117 GLN A CA 1
ATOM 948 C C . GLN A 1 117 ? 3.579 -9.372 -4.543 1.00 92.31 117 GLN A C 1
ATOM 950 O O . GLN A 1 117 ? 2.969 -9.717 -3.533 1.00 92.31 117 GLN A O 1
ATOM 955 N N . GLU A 1 118 ? 3.929 -8.105 -4.768 1.00 90.50 118 GLU A N 1
ATOM 956 C CA . GLU A 1 118 ? 3.669 -7.048 -3.789 1.00 90.50 118 GLU A CA 1
ATOM 957 C C . GLU A 1 118 ? 2.166 -6.812 -3.602 1.00 90.50 118 GLU A C 1
ATOM 959 O O . GLU A 1 118 ? 1.689 -6.668 -2.479 1.00 90.50 118 GLU A O 1
ATOM 964 N N . ARG A 1 119 ? 1.387 -6.851 -4.693 1.00 90.75 119 ARG A N 1
ATOM 965 C CA . ARG A 1 119 ? -0.076 -6.760 -4.614 1.00 90.75 119 ARG A CA 1
ATOM 966 C C . ARG A 1 119 ? -0.667 -7.892 -3.779 1.00 90.75 119 ARG A C 1
ATOM 968 O O . ARG A 1 119 ? -1.542 -7.624 -2.965 1.00 90.75 119 ARG A O 1
ATOM 975 N N . LYS A 1 120 ? -0.196 -9.129 -3.971 1.00 93.06 120 LYS A N 1
ATOM 976 C CA . LYS A 1 120 ? -0.654 -10.286 -3.191 1.00 93.06 120 LYS A CA 1
ATOM 977 C C . LYS A 1 120 ? -0.341 -10.106 -1.706 1.00 93.06 120 LYS A C 1
ATOM 979 O O . LYS A 1 120 ? -1.235 -10.236 -0.887 1.00 93.06 120 LYS A O 1
ATOM 984 N N . ARG A 1 121 ? 0.885 -9.696 -1.371 1.00 93.00 121 ARG A N 1
ATOM 985 C CA . ARG A 1 121 ? 1.275 -9.408 0.017 1.00 93.00 121 ARG A CA 1
ATOM 986 C C . ARG A 1 121 ? 0.366 -8.359 0.667 1.00 93.00 121 ARG A C 1
ATOM 988 O O . ARG A 1 121 ? -0.045 -8.538 1.807 1.00 93.00 121 ARG A O 1
ATOM 995 N N . ILE A 1 122 ? 0.065 -7.270 -0.042 1.00 93.56 122 ILE A N 1
ATOM 996 C CA . ILE A 1 122 ? -0.814 -6.210 0.471 1.00 93.56 122 ILE A CA 1
ATOM 997 C C . ILE A 1 122 ? -2.249 -6.724 0.634 1.00 93.56 122 ILE A C 1
ATOM 999 O O . ILE A 1 122 ? -2.865 -6.411 1.644 1.00 93.56 122 ILE A O 1
ATOM 1003 N N . LEU A 1 123 ? -2.767 -7.516 -0.313 1.00 93.62 123 LEU A N 1
ATOM 1004 C CA . LEU A 1 123 ? -4.084 -8.155 -0.189 1.00 93.62 123 LEU A CA 1
ATOM 1005 C C . LEU A 1 123 ? -4.162 -9.045 1.054 1.00 93.62 123 LEU A C 1
ATOM 1007 O O . LEU A 1 123 ? -5.069 -8.871 1.857 1.00 93.62 123 LEU A O 1
ATOM 1011 N N . ASP A 1 124 ? -3.167 -9.908 1.267 1.00 93.94 124 ASP A N 1
ATOM 1012 C CA . ASP A 1 124 ? -3.123 -10.793 2.436 1.00 93.94 124 ASP A CA 1
ATOM 1013 C C . ASP A 1 124 ? -3.104 -9.988 3.755 1.00 93.94 124 ASP A C 1
ATOM 1015 O O . ASP A 1 124 ? -3.652 -10.415 4.772 1.00 93.94 124 ASP A O 1
ATOM 1019 N N . MET A 1 125 ? -2.465 -8.809 3.765 1.00 93.88 125 MET A N 1
ATOM 1020 C CA . MET A 1 125 ? -2.495 -7.890 4.910 1.00 93.88 125 MET A CA 1
ATOM 1021 C C . MET A 1 125 ? -3.859 -7.205 5.075 1.00 93.88 125 MET A C 1
ATOM 1023 O O . MET A 1 125 ? -4.309 -7.034 6.205 1.00 93.88 125 MET A O 1
ATOM 1027 N N . GLU A 1 126 ? -4.507 -6.800 3.978 1.00 94.06 126 GLU A N 1
ATOM 1028 C CA . GLU A 1 126 ? -5.847 -6.200 4.001 1.00 94.06 126 GLU A CA 1
ATOM 1029 C C . GLU A 1 126 ? -6.892 -7.181 4.535 1.00 94.06 126 GLU A C 1
ATOM 1031 O O . GLU A 1 126 ? -7.669 -6.800 5.405 1.00 94.06 126 GLU A O 1
ATOM 1036 N N . GLU A 1 127 ? -6.890 -8.429 4.063 1.00 93.00 127 GLU A N 1
ATOM 1037 C CA . GLU A 1 127 ? -7.840 -9.465 4.489 1.00 93.00 127 GLU A CA 1
ATOM 1038 C C . GLU A 1 127 ? -7.736 -9.728 5.995 1.00 93.00 127 GLU A C 1
ATOM 1040 O O . GLU A 1 127 ? -8.723 -9.585 6.717 1.00 93.00 127 GLU A O 1
ATOM 1045 N N . LYS A 1 128 ? -6.516 -9.967 6.496 1.00 93.00 128 LYS A N 1
ATOM 1046 C CA . LYS A 1 128 ? -6.257 -10.136 7.938 1.00 93.00 128 LYS A CA 1
ATOM 1047 C C . LYS A 1 128 ? -6.715 -8.936 8.759 1.00 93.00 128 LYS A C 1
ATOM 1049 O O . LYS A 1 128 ? -7.192 -9.082 9.882 1.00 93.00 128 LYS A O 1
ATOM 1054 N N . LEU A 1 129 ? -6.543 -7.732 8.216 1.00 93.25 129 LEU A N 1
ATOM 1055 C CA . LEU A 1 129 ? -6.938 -6.514 8.902 1.00 93.25 129 LEU A CA 1
ATOM 1056 C C . LEU A 1 129 ? -8.464 -6.356 8.923 1.00 93.25 129 LEU A C 1
ATOM 1058 O O . LEU A 1 129 ? -9.014 -5.966 9.946 1.00 93.25 129 LEU A O 1
ATOM 1062 N N . ILE A 1 130 ? -9.160 -6.686 7.833 1.00 92.81 130 ILE A N 1
ATOM 1063 C CA . ILE A 1 130 ? -10.627 -6.638 7.759 1.00 92.81 130 ILE A CA 1
ATOM 1064 C C . ILE A 1 130 ? -11.258 -7.588 8.781 1.00 92.81 130 ILE A C 1
ATOM 1066 O O . ILE A 1 130 ? -12.199 -7.185 9.462 1.00 92.81 130 ILE A O 1
ATOM 1070 N N . GLU A 1 131 ? -10.718 -8.798 8.936 1.00 92.25 131 GLU A N 1
ATOM 1071 C CA . GLU A 1 131 ? -11.188 -9.777 9.928 1.00 92.25 131 GLU A CA 1
ATOM 1072 C C . GLU A 1 131 ? -11.038 -9.276 11.375 1.00 92.25 131 GLU A C 1
ATOM 1074 O O . GLU A 1 131 ? -11.873 -9.570 12.230 1.00 92.25 131 GLU A O 1
ATOM 1079 N N . GLY A 1 132 ? -9.987 -8.497 11.652 1.00 91.56 132 GLY A N 1
ATOM 1080 C CA . GLY A 1 132 ? -9.668 -7.995 12.991 1.00 91.56 132 GLY A CA 1
ATOM 1081 C C . GLY A 1 132 ? -10.249 -6.621 13.343 1.00 91.56 132 GLY A C 1
ATOM 1082 O O . GLY A 1 132 ? -10.105 -6.179 14.488 1.00 91.56 132 GLY A O 1
ATOM 1083 N N . LEU A 1 133 ? -10.867 -5.909 12.394 1.00 94.31 133 LEU A N 1
ATOM 1084 C CA . LEU A 1 133 ? -11.371 -4.548 12.599 1.00 94.31 133 LEU A CA 1
ATOM 1085 C C . LEU A 1 133 ? -12.885 -4.504 12.853 1.00 94.31 133 LEU A C 1
ATOM 1087 O O . LEU A 1 133 ? -13.650 -5.265 12.263 1.00 94.31 133 LEU A O 1
ATOM 1091 N N . PRO A 1 134 ? -13.376 -3.518 13.630 1.00 94.19 134 PRO A N 1
ATOM 1092 C CA . PRO A 1 134 ? -14.803 -3.228 13.682 1.00 94.19 134 PRO A CA 1
ATOM 1093 C C . PRO A 1 134 ? -15.331 -2.874 12.284 1.00 94.19 134 PRO A C 1
ATOM 1095 O O . PRO A 1 134 ? -14.747 -2.035 11.594 1.00 94.19 134 PRO A O 1
ATOM 1098 N N . ALA A 1 135 ? -16.485 -3.426 11.895 1.00 93.19 135 ALA A N 1
ATOM 1099 C CA . ALA A 1 135 ? -17.052 -3.256 10.550 1.00 93.19 135 ALA A CA 1
ATOM 1100 C C . ALA A 1 135 ? -17.158 -1.783 10.108 1.00 93.19 135 ALA A C 1
ATOM 1102 O O . ALA A 1 135 ? -16.877 -1.437 8.960 1.00 93.19 135 ALA A O 1
ATOM 1103 N N . ARG A 1 136 ? -17.512 -0.879 11.034 1.00 91.00 136 ARG A N 1
ATOM 1104 C CA . ARG A 1 136 ? -17.591 0.561 10.748 1.00 91.00 136 ARG A CA 1
ATOM 1105 C C . ARG A 1 136 ? -16.228 1.168 10.415 1.00 91.00 136 ARG A C 1
ATOM 1107 O O . ARG A 1 136 ? -16.154 2.003 9.514 1.00 91.00 136 ARG A O 1
ATOM 1114 N N . ALA A 1 137 ? -15.177 0.756 11.119 1.00 91.75 137 ALA A N 1
ATOM 1115 C CA . ALA A 1 137 ? -13.823 1.222 10.864 1.00 91.75 137 ALA A CA 1
ATOM 1116 C C . ALA A 1 137 ? -13.289 0.657 9.542 1.00 91.75 137 ALA A C 1
ATOM 1118 O O . ALA A 1 137 ? -12.768 1.423 8.736 1.00 91.75 137 ALA A O 1
ATOM 1119 N N . ALA A 1 138 ? -13.506 -0.634 9.266 1.00 92.12 138 ALA A N 1
ATOM 1120 C CA . ALA A 1 138 ? -13.154 -1.250 7.985 1.00 92.12 138 ALA A CA 1
ATOM 1121 C C . ALA A 1 138 ? -13.836 -0.533 6.803 1.00 92.12 138 ALA A C 1
ATOM 1123 O O . ALA A 1 138 ? -13.178 -0.169 5.827 1.00 92.12 138 ALA A O 1
ATOM 1124 N N . LEU A 1 139 ? -15.131 -0.214 6.921 1.00 89.62 139 LEU A N 1
ATOM 1125 C CA . LEU A 1 139 ? -15.849 0.572 5.914 1.00 89.62 139 LEU A CA 1
ATOM 1126 C C . LEU A 1 139 ? -15.227 1.963 5.721 1.00 89.62 139 LEU A C 1
ATOM 1128 O O . LEU A 1 139 ? -15.011 2.394 4.591 1.00 89.62 139 LEU A O 1
ATOM 1132 N N . GLN A 1 140 ? -14.920 2.675 6.807 1.00 88.56 140 GLN A N 1
ATOM 1133 C CA . GLN A 1 140 ? -14.316 4.008 6.719 1.00 88.56 140 GLN A CA 1
ATOM 1134 C C . GLN A 1 140 ? -12.921 3.966 6.085 1.00 88.56 140 GLN A C 1
ATOM 1136 O O . GLN A 1 140 ? -12.632 4.797 5.227 1.00 88.56 140 GLN A O 1
ATOM 1141 N N . LEU A 1 141 ? -12.092 2.982 6.446 1.00 88.38 141 LEU A N 1
ATOM 1142 C CA . LEU A 1 141 ? -10.771 2.753 5.853 1.00 88.38 141 LEU A CA 1
ATOM 1143 C C . LEU A 1 141 ? -10.857 2.378 4.364 1.00 88.38 141 LEU A C 1
ATOM 1145 O O . LEU A 1 141 ? -10.016 2.805 3.575 1.00 88.38 141 LEU A O 1
ATOM 1149 N N . THR A 1 142 ? -11.897 1.649 3.964 1.00 87.94 142 THR A N 1
ATOM 1150 C CA . THR A 1 142 ? -12.193 1.341 2.555 1.00 87.94 142 THR A CA 1
ATOM 1151 C C . THR A 1 142 ? -12.551 2.609 1.782 1.00 87.94 142 THR A C 1
ATOM 1153 O O . THR A 1 142 ? -11.955 2.900 0.750 1.00 87.94 142 THR A O 1
ATOM 1156 N N . VAL A 1 143 ? -13.469 3.427 2.311 1.00 83.88 143 VAL A N 1
ATOM 1157 C CA . VAL A 1 143 ? -13.928 4.672 1.661 1.00 83.88 143 VAL A CA 1
ATOM 1158 C C . VAL A 1 143 ? -12.787 5.670 1.436 1.00 83.88 143 VAL A C 1
ATOM 1160 O O . VAL A 1 143 ? -12.798 6.403 0.448 1.00 83.88 143 VAL A O 1
ATOM 1163 N N . ILE A 1 144 ? -11.793 5.705 2.326 1.00 79.50 144 ILE A N 1
ATOM 1164 C CA . ILE A 1 144 ? -10.614 6.574 2.182 1.00 79.50 144 ILE A CA 1
ATOM 1165 C C . ILE A 1 144 ? -9.465 5.929 1.383 1.00 79.50 144 ILE A C 1
ATOM 1167 O O . ILE A 1 144 ? -8.416 6.556 1.234 1.00 79.50 144 ILE A O 1
ATOM 1171 N N . GLY A 1 145 ? -9.648 4.708 0.866 1.00 81.88 145 GLY A N 1
ATOM 1172 C CA . GLY A 1 145 ? -8.701 4.010 -0.015 1.00 81.88 145 GLY A CA 1
ATOM 1173 C C . GLY A 1 145 ? -7.585 3.232 0.694 1.00 81.88 145 GLY A C 1
ATOM 1174 O O . GLY A 1 145 ? -6.643 2.765 0.055 1.00 81.88 145 GLY A O 1
ATOM 1175 N N . VAL A 1 146 ? -7.642 3.080 2.019 1.00 87.19 146 VAL A N 1
ATOM 1176 C CA . VAL A 1 146 ? -6.640 2.295 2.764 1.00 87.19 146 VAL A CA 1
ATOM 1177 C C . VAL A 1 146 ? -6.842 0.804 2.541 1.00 87.19 146 VAL A C 1
ATOM 1179 O O . VAL A 1 146 ? -5.854 0.099 2.378 1.00 87.19 146 VAL A O 1
ATOM 1182 N N . LEU A 1 147 ? -8.092 0.349 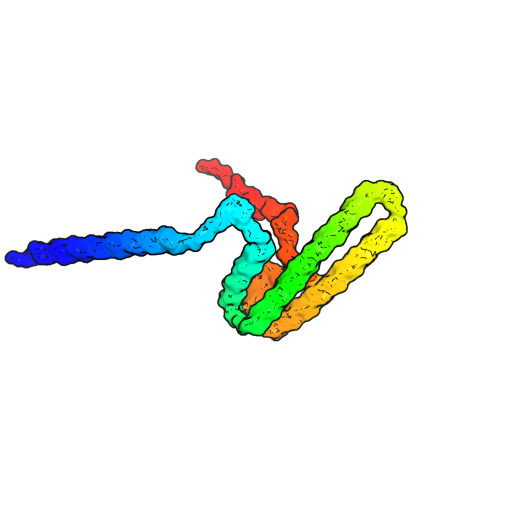2.480 1.00 88.56 147 LEU A N 1
ATOM 1183 C CA . LEU A 1 147 ? -8.476 -1.025 2.147 1.00 88.56 147 LEU A CA 1
ATOM 1184 C C . LEU A 1 147 ? -9.031 -1.030 0.716 1.00 88.56 147 LEU A C 1
ATOM 1186 O O . LEU A 1 147 ? -10.230 -0.884 0.512 1.00 88.56 147 LEU A O 1
ATOM 1190 N N . GLU A 1 148 ? -8.148 -1.079 -0.282 1.00 81.06 148 GLU A N 1
ATOM 1191 C CA . GLU A 1 148 ? -8.498 -0.847 -1.698 1.00 81.06 148 GLU A CA 1
ATOM 1192 C C . GLU A 1 148 ? -7.884 -1.934 -2.600 1.00 81.06 148 GLU A C 1
ATOM 1194 O O . GLU A 1 148 ? -7.199 -1.658 -3.588 1.00 81.06 148 GLU A O 1
ATOM 1199 N N . ASN A 1 149 ? -8.122 -3.199 -2.246 1.00 72.62 149 ASN A N 1
ATOM 1200 C CA . ASN A 1 149 ? -7.857 -4.392 -3.060 1.00 72.62 149 ASN A CA 1
ATOM 1201 C C . ASN A 1 149 ? -6.396 -4.543 -3.528 1.00 72.62 149 ASN A C 1
ATOM 1203 O O . ASN A 1 149 ? -6.109 -4.837 -4.704 1.00 72.62 149 ASN A O 1
ATOM 1207 N N . GLY A 1 150 ? -5.454 -4.331 -2.611 1.00 68.25 150 GLY A N 1
ATOM 1208 C CA . GLY A 1 150 ? -4.027 -4.513 -2.874 1.00 68.25 150 GLY A CA 1
ATOM 1209 C C . GLY A 1 150 ? -3.376 -3.386 -3.670 1.00 68.25 150 GLY A C 1
ATOM 1210 O O . GLY A 1 150 ? -2.225 -3.515 -4.097 1.00 68.25 150 GLY A O 1
ATOM 1211 N N . LEU A 1 151 ? -4.093 -2.287 -3.926 1.00 71.50 151 LEU A N 1
ATOM 1212 C CA . LEU A 1 151 ? -3.524 -1.149 -4.635 1.00 71.50 151 LEU A CA 1
ATOM 1213 C C . LEU A 1 151 ? -2.595 -0.336 -3.718 1.00 71.50 151 LEU A C 1
ATOM 1215 O O . LEU A 1 151 ? -2.900 -0.133 -2.535 1.00 71.50 151 LEU A O 1
ATOM 1219 N N . PRO A 1 152 ? -1.455 0.150 -4.252 1.00 67.50 152 PRO A N 1
ATOM 1220 C CA . PRO A 1 152 ? -0.541 0.982 -3.490 1.00 67.50 152 PRO A CA 1
ATOM 1221 C C . PRO A 1 152 ? -1.210 2.315 -3.154 1.00 67.50 152 PRO A C 1
ATOM 1223 O O . PRO A 1 152 ? -1.697 3.035 -4.027 1.00 67.50 152 PRO A O 1
ATOM 1226 N N . PHE A 1 153 ? -1.181 2.636 -1.869 1.00 64.62 153 PHE A N 1
ATOM 1227 C CA . PHE A 1 153 ? -1.688 3.869 -1.292 1.00 64.62 153 PHE A CA 1
ATOM 1228 C C . PHE A 1 153 ? -0.521 4.846 -1.015 1.00 64.62 153 PHE A C 1
ATOM 1230 O O . PHE A 1 153 ? 0.568 4.406 -0.645 1.00 64.62 153 PHE A O 1
ATOM 1237 N N . PRO A 1 154 ? -0.716 6.171 -1.157 1.00 62.84 154 PRO A N 1
ATOM 1238 C CA . PRO A 1 154 ? -1.913 6.806 -1.685 1.00 62.84 154 PRO A CA 1
ATOM 1239 C C . PRO A 1 154 ? -2.043 6.529 -3.186 1.00 62.84 154 PRO A C 1
ATOM 1241 O O . PRO A 1 154 ? -1.014 6.511 -3.881 1.00 62.84 154 PRO A O 1
ATOM 1244 N N . PRO A 1 155 ? -3.276 6.334 -3.699 1.00 56.00 155 PRO A N 1
ATOM 1245 C CA . PRO A 1 155 ? -3.499 6.273 -5.136 1.00 56.00 155 PRO A CA 1
ATOM 1246 C C . PRO A 1 155 ? -2.864 7.525 -5.730 1.00 56.00 155 PRO A C 1
ATOM 1248 O O . PRO A 1 155 ? -3.058 8.619 -5.199 1.00 56.00 155 PRO A O 1
ATOM 1251 N N . GLN A 1 156 ? -2.007 7.337 -6.739 1.00 56.00 156 GLN A N 1
ATOM 1252 C CA . GLN A 1 156 ? -1.082 8.338 -7.284 1.00 56.00 156 GLN A CA 1
ATOM 1253 C C . GLN A 1 156 ? -1.616 9.774 -7.124 1.00 56.00 156 GLN A C 1
ATOM 1255 O O . GLN A 1 156 ? -2.420 10.239 -7.931 1.00 56.00 156 GLN A O 1
ATOM 1260 N N . LEU A 1 157 ? -1.144 10.494 -6.095 1.00 42.91 157 LEU A N 1
ATOM 1261 C CA . LEU A 1 157 ? -1.618 11.842 -5.726 1.00 42.91 157 LEU A CA 1
ATOM 1262 C C . LEU A 1 157 ? -1.351 12.925 -6.797 1.00 42.91 157 LEU A C 1
ATOM 1264 O O . LEU A 1 157 ? -1.608 14.103 -6.560 1.00 42.91 157 LEU A O 1
ATOM 1268 N N . GLY A 1 158 ? -0.857 12.540 -7.975 1.00 39.03 158 GLY A N 1
ATOM 1269 C CA . GLY A 1 158 ? -0.574 13.408 -9.116 1.00 39.03 158 GLY A CA 1
ATOM 1270 C C . GLY A 1 158 ? -1.059 12.868 -10.465 1.00 39.03 158 GLY A C 1
ATOM 1271 O O . GLY A 1 158 ? -0.643 13.389 -11.496 1.00 39.03 158 GLY A O 1
ATOM 1272 N N . GLY A 1 159 ? -1.913 11.838 -10.495 1.00 36.00 159 GLY A N 1
ATOM 1273 C CA . GLY A 1 159 ? -2.526 11.379 -11.743 1.00 36.00 159 GLY A CA 1
ATOM 1274 C C . GLY A 1 159 ? -3.550 12.392 -12.293 1.00 36.00 159 GLY A C 1
ATOM 1275 O O . GLY A 1 159 ? -4.209 13.086 -11.511 1.00 36.00 159 GLY A O 1
ATOM 1276 N N . PRO A 1 160 ? -3.745 12.480 -13.624 1.00 39.69 160 PRO A N 1
ATOM 1277 C CA . PRO A 1 160 ? -4.652 13.445 -14.267 1.00 39.69 160 PRO A CA 1
ATOM 1278 C C . PRO A 1 160 ? -6.123 13.359 -13.813 1.00 39.69 160 PRO A C 1
ATOM 1280 O O . PRO A 1 160 ? -6.894 14.288 -14.052 1.00 39.69 160 PRO A O 1
ATOM 1283 N N . LEU A 1 161 ? -6.509 12.315 -13.075 1.00 40.34 161 LEU A N 1
ATOM 1284 C CA . LEU A 1 161 ? -7.856 12.128 -12.528 1.00 40.34 161 LEU A CA 1
ATOM 1285 C C . LEU A 1 161 ? -8.291 13.218 -11.530 1.00 40.34 161 LEU A C 1
ATOM 1287 O O . LEU A 1 161 ? -9.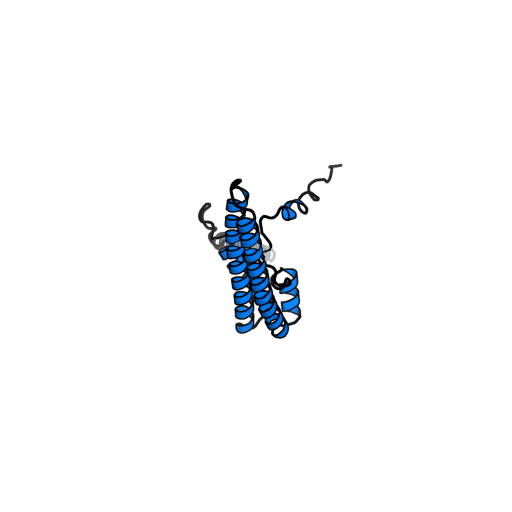489 13.406 -11.324 1.00 40.34 161 LEU A O 1
ATOM 1291 N N . ARG A 1 162 ? -7.365 14.008 -10.962 1.00 40.84 162 ARG A N 1
ATOM 1292 C CA . ARG A 1 162 ? -7.728 15.136 -10.080 1.00 40.84 162 ARG A CA 1
ATOM 1293 C C . ARG A 1 162 ? -8.222 16.385 -10.826 1.00 40.84 162 ARG A C 1
ATOM 1295 O O . ARG A 1 162 ? -8.846 17.239 -10.201 1.00 40.84 162 ARG A O 1
ATOM 1302 N N . ARG A 1 163 ? -8.001 16.501 -12.147 1.00 38.69 163 ARG A N 1
ATOM 1303 C CA . ARG A 1 163 ? -8.481 17.661 -12.933 1.00 38.69 163 ARG A CA 1
ATOM 1304 C C . ARG A 1 163 ? -9.964 17.583 -13.301 1.00 38.69 163 ARG A C 1
ATOM 1306 O O . ARG A 1 163 ? -10.563 18.618 -13.567 1.00 38.69 163 ARG A O 1
ATOM 1313 N N . LEU A 1 164 ? -10.576 16.398 -13.258 1.00 36.84 164 LEU A N 1
ATOM 1314 C CA . LEU A 1 164 ? -11.951 16.211 -13.735 1.00 36.84 164 LEU A CA 1
ATOM 1315 C C . LEU A 1 164 ? -13.040 16.611 -12.726 1.00 36.84 164 LEU A C 1
ATOM 1317 O O . LEU A 1 164 ? -14.158 16.894 -13.145 1.00 36.84 164 LEU A O 1
ATOM 1321 N N . ARG A 1 165 ? -12.749 16.698 -11.418 1.00 39.22 165 ARG A N 1
ATOM 1322 C CA . ARG A 1 165 ? -13.763 17.112 -10.421 1.00 39.22 165 ARG A CA 1
ATOM 1323 C C . ARG A 1 165 ? -13.808 18.613 -10.126 1.00 39.22 165 ARG A C 1
ATOM 1325 O O . ARG A 1 165 ? -14.865 19.095 -9.750 1.00 39.22 165 ARG A O 1
ATOM 1332 N N . PHE A 1 166 ? -12.730 19.366 -10.356 1.00 40.56 166 PHE A N 1
ATOM 1333 C CA . PHE A 1 166 ? -12.696 20.805 -10.037 1.00 40.56 166 PHE A CA 1
ATOM 1334 C C . PHE A 1 166 ? -13.081 21.737 -11.197 1.00 40.56 166 PHE A C 1
ATOM 1336 O O . PHE A 1 166 ? -13.267 22.930 -10.976 1.00 40.56 166 PHE A O 1
ATOM 1343 N N . GLN A 1 167 ? -13.233 21.230 -12.426 1.00 41.69 167 GLN A N 1
ATOM 1344 C CA . GLN A 1 167 ? -13.677 22.063 -13.554 1.00 41.69 167 GLN A CA 1
ATOM 1345 C C . GLN A 1 167 ? -15.201 22.234 -13.642 1.00 41.69 167 GLN A C 1
ATOM 1347 O O . GLN A 1 167 ? -15.652 23.205 -14.243 1.00 41.69 167 GLN A O 1
ATOM 1352 N N . ARG A 1 168 ? -16.007 21.366 -13.009 1.00 40.75 168 ARG A N 1
ATOM 1353 C CA . ARG A 1 168 ? -17.479 21.480 -13.064 1.00 40.75 168 ARG A CA 1
ATOM 1354 C C . ARG A 1 168 ? -18.069 22.591 -12.191 1.00 40.75 168 ARG A C 1
ATOM 1356 O O . ARG A 1 168 ? -19.189 23.006 -12.452 1.00 40.75 168 ARG A O 1
ATOM 1363 N N . GLU A 1 169 ? -17.337 23.112 -11.208 1.00 44.22 169 GLU A N 1
ATOM 1364 C CA . GLU A 1 169 ? -17.852 24.167 -10.316 1.00 44.22 169 GLU A CA 1
ATOM 1365 C C . GLU A 1 169 ? -17.529 25.598 -10.774 1.00 44.22 169 GLU A C 1
ATOM 1367 O O . GLU A 1 169 ? -18.068 26.548 -10.216 1.00 44.22 169 GLU A O 1
ATOM 1372 N N . ARG A 1 170 ? -16.703 25.787 -11.815 1.00 48.31 170 ARG A N 1
ATOM 1373 C CA . ARG A 1 170 ? -16.351 27.128 -12.330 1.00 48.31 170 ARG A CA 1
ATOM 1374 C C . ARG A 1 170 ? -17.141 27.580 -13.558 1.00 48.31 170 ARG A C 1
ATOM 1376 O O . ARG A 1 170 ? -16.879 28.661 -14.070 1.00 48.31 170 ARG A O 1
ATOM 1383 N N . GLN A 1 171 ? -18.114 26.797 -14.016 1.00 45.19 171 GLN A N 1
ATOM 1384 C CA . GLN A 1 171 ? -19.028 27.202 -15.086 1.00 45.19 171 GLN A CA 1
ATOM 1385 C C . GLN A 1 171 ? -20.461 27.275 -14.555 1.00 45.19 171 GLN A C 1
ATOM 1387 O O . GLN A 1 171 ? -21.318 26.470 -14.902 1.00 45.19 171 GLN A O 1
ATOM 1392 N N . ARG A 1 172 ? -20.732 28.257 -13.693 1.00 45.72 172 ARG A N 1
ATOM 1393 C CA . ARG A 1 172 ? -22.061 28.873 -13.660 1.00 45.72 172 ARG A CA 1
ATOM 1394 C C . ARG A 1 172 ? -21.937 30.205 -14.398 1.00 45.72 172 ARG A C 1
ATOM 1396 O O . ARG A 1 172 ? -21.225 31.070 -13.892 1.00 45.72 172 ARG A O 1
ATOM 1403 N N . PRO A 1 173 ? -22.551 30.379 -15.580 1.00 44.69 173 PRO A N 1
ATOM 1404 C CA . PRO A 1 173 ? -22.666 31.705 -16.161 1.00 44.69 173 PRO A CA 1
ATOM 1405 C C . PRO A 1 173 ? -23.585 32.527 -15.252 1.00 44.69 173 PRO A C 1
ATOM 1407 O O . PRO A 1 173 ? -24.665 32.067 -14.873 1.00 44.69 173 PRO A O 1
ATOM 1410 N N . GLY A 1 174 ? -23.107 33.703 -14.844 1.00 51.44 174 GLY A N 1
ATOM 1411 C CA . GLY A 1 174 ? -23.915 34.683 -14.130 1.00 51.44 174 GLY A CA 1
ATOM 1412 C C . GLY A 1 174 ? -25.131 35.058 -14.973 1.00 51.44 174 GLY A C 1
ATOM 1413 O O . GLY A 1 174 ? -24.999 35.310 -16.170 1.00 51.44 174 GLY A O 1
ATOM 1414 N N . ARG A 1 175 ? -26.300 35.021 -14.336 1.00 41.19 175 ARG A N 1
ATOM 1415 C CA . ARG A 1 175 ? -27.447 35.835 -14.730 1.00 41.19 175 ARG A CA 1
ATOM 1416 C C . ARG A 1 175 ? -27.274 37.219 -14.130 1.00 41.19 175 ARG A C 1
ATOM 1418 O O . ARG A 1 175 ? -26.733 37.270 -13.001 1.00 41.19 175 ARG A O 1
#

Secondary structure (DSSP, 8-state):
--HHHHHHHHHHHHHHHHHHHHHHHHHHHHT-PPPPPTT----HHHHHHHHHHHHHGGGT--HHHHHHHHHHHHHHHHHHHHHHHHHHHHHHHTT-TT--HHHHHHHHHHHHHHHHHHHHHHHHHHHHHHHHS-HHHHHHHHHTTSSSTTPPSSP-TTSGGGHHHHSTTS-----

pLDDT: mean 74.33, std 18.85, range [36.0, 95.19]

Sequence (175 aa):
MRGKALFGV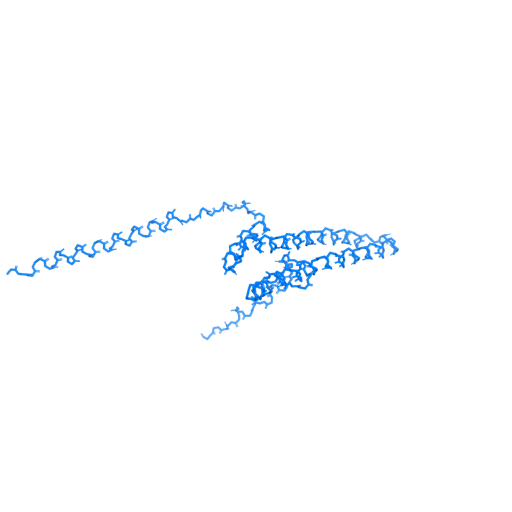LSLLLVASLLTLMVNAQVRERVRPPQPPPGQGVPPEERFKRAFERALDRLKLTEDQKKAVMELVNAKLEASRKAREEVRELRRLARDRSAPEEELRKALMEFRKRRLQERKRILDMEEKLIEGLPARAALQLTVIGVLENGLPFPPQLGGPLRRLRFQRERQRPGR

Foldseek 3Di:
DPPPVVVVVVVVVVVVVVVVVVVVVVVVVVPPDDDPPPPPDDPPVVVVVVVVLVVVVVQPDDPVLSVLLVVLLVLLQVLVVVLVVLVVVLVVLVVPPPDDPVNNVVSVVVSVVVLVVSLVVSQVSLVVSCVVGDVSSNVVCVVCPSSPRSHRPPPPPPPPVVVVPPVVVPPDPDD

Radius of gyration: 27.6 Å; chains: 1; bounding box: 54×67×74 Å